Protein AF-A0A966YUR8-F1 (afdb_monomer_lite)

Sequence (70 aa):
MDKAMRTSRIYDDRVEFETFTVAIPISASFTRHLDVQAPTADAALLLATEHALDTGVLMHGEPWIVKGAG

Secondary structure (DSSP, 8-state):
------S-SSS-S----EEEEEEEEEETTEEEEEEEEESSHHHHHHHHHHHHHHTT---SS--EEEEE--

Structure (mmCIF, N/CA/C/O backbone):
data_AF-A0A966YUR8-F1
#
_entry.id   AF-A0A966YUR8-F1
#
loop_
_atom_site.group_PDB
_atom_site.id
_atom_site.type_symbol
_atom_site.label_atom_id
_atom_site.label_alt_id
_atom_site.label_comp_id
_atom_site.label_asym_id
_atom_site.label_entity_id
_atom_site.label_seq_id
_atom_site.pdbx_PDB_ins_code
_atom_site.Cartn_x
_atom_site.Cartn_y
_atom_site.Cartn_z
_atom_site.occupancy
_atom_site.B_iso_or_equiv
_atom_site.auth_seq_id
_atom_site.auth_comp_id
_atom_site.auth_asym_id
_atom_site.auth_atom_id
_atom_site.pdbx_PDB_model_num
ATOM 1 N N . MET A 1 1 ? 21.614 -14.250 -46.041 1.00 41.28 1 MET A N 1
ATOM 2 C CA . MET A 1 1 ? 20.490 -13.407 -46.515 1.00 41.28 1 MET A CA 1
ATOM 3 C C . MET A 1 1 ? 19.301 -13.694 -45.604 1.00 41.28 1 MET A C 1
ATOM 5 O O . MET A 1 1 ? 18.379 -14.390 -45.991 1.00 41.28 1 MET A O 1
ATOM 9 N N . ASP A 1 2 ? 19.393 -13.442 -44.302 1.00 46.00 2 ASP A N 1
ATOM 10 C CA . ASP A 1 2 ? 19.464 -12.134 -43.622 1.00 46.00 2 ASP A CA 1
ATOM 11 C C . ASP A 1 2 ? 18.236 -11.270 -43.873 1.00 46.0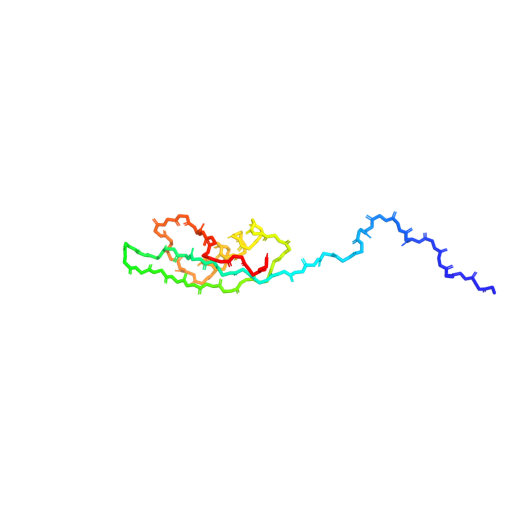0 2 ASP A C 1
ATOM 13 O O . ASP A 1 2 ? 18.187 -10.463 -44.799 1.00 46.00 2 ASP A O 1
ATOM 17 N N . LYS A 1 3 ? 17.256 -11.428 -42.982 1.00 43.62 3 LYS A N 1
ATOM 18 C CA . LYS A 1 3 ? 16.314 -10.365 -42.638 1.00 43.62 3 LYS A CA 1
ATOM 19 C C . LYS A 1 3 ? 16.035 -10.385 -41.132 1.00 43.62 3 LYS A C 1
ATOM 21 O O . LYS A 1 3 ? 14.895 -10.367 -40.686 1.00 43.62 3 LYS A O 1
ATOM 26 N N . ALA A 1 4 ? 17.112 -10.470 -40.354 1.00 53.09 4 ALA A N 1
ATOM 27 C CA . ALA A 1 4 ? 17.135 -10.034 -38.966 1.00 53.09 4 ALA A CA 1
ATOM 28 C C . ALA A 1 4 ? 17.617 -8.574 -38.935 1.00 53.09 4 ALA A C 1
ATOM 30 O O . ALA A 1 4 ? 18.460 -8.189 -39.737 1.00 53.09 4 ALA A O 1
ATOM 31 N N . MET A 1 5 ? 17.089 -7.798 -37.986 1.00 52.06 5 MET A N 1
ATOM 32 C CA . MET A 1 5 ? 17.313 -6.362 -37.756 1.00 52.06 5 MET A CA 1
ATOM 33 C C . MET A 1 5 ? 16.597 -5.413 -38.725 1.00 52.06 5 MET A C 1
ATOM 35 O O . MET A 1 5 ? 17.048 -5.196 -39.844 1.00 52.06 5 MET A O 1
ATOM 39 N N . ARG A 1 6 ? 15.547 -4.736 -38.232 1.00 53.03 6 ARG A N 1
ATOM 40 C CA . ARG A 1 6 ? 15.625 -3.297 -37.892 1.00 53.03 6 ARG A CA 1
ATOM 41 C C . ARG A 1 6 ? 14.337 -2.794 -37.218 1.00 53.03 6 ARG A C 1
ATOM 43 O O . ARG A 1 6 ? 13.627 -1.962 -37.764 1.00 53.03 6 ARG A O 1
ATOM 50 N N . THR A 1 7 ? 14.086 -3.254 -35.997 1.00 47.44 7 THR A N 1
ATOM 51 C CA . THR A 1 7 ? 13.201 -2.554 -35.045 1.00 47.44 7 THR A CA 1
ATOM 52 C C . THR A 1 7 ? 13.815 -2.675 -33.654 1.00 47.44 7 THR A C 1
ATOM 54 O O . THR A 1 7 ? 13.298 -3.310 -32.749 1.00 47.44 7 THR A O 1
ATOM 57 N N . SER A 1 8 ? 15.024 -2.142 -33.525 1.00 50.75 8 SER A N 1
ATOM 58 C CA . SER A 1 8 ? 15.750 -2.004 -32.266 1.00 50.75 8 SER A CA 1
ATOM 59 C C . SER A 1 8 ? 16.225 -0.555 -32.208 1.00 50.75 8 SER A C 1
ATOM 61 O O . SER A 1 8 ? 16.686 -0.050 -33.237 1.00 50.75 8 SER A O 1
ATOM 63 N N . ARG A 1 9 ? 16.101 0.072 -31.028 1.00 50.47 9 ARG A N 1
ATOM 64 C CA . ARG A 1 9 ? 16.353 1.488 -30.659 1.00 50.47 9 ARG A CA 1
ATOM 65 C C . ARG A 1 9 ? 15.114 2.383 -30.509 1.00 50.47 9 ARG A C 1
ATOM 67 O O . ARG A 1 9 ? 15.005 3.369 -31.225 1.00 50.47 9 ARG A O 1
ATOM 74 N N . ILE A 1 10 ? 14.227 2.063 -29.561 1.00 57.66 10 ILE A N 1
ATOM 75 C CA . ILE A 1 10 ? 13.523 3.093 -28.751 1.00 57.66 10 ILE A CA 1
ATOM 76 C C . ILE A 1 10 ? 12.900 2.551 -27.455 1.00 57.66 10 ILE A C 1
ATOM 78 O O . ILE A 1 10 ? 12.518 3.350 -26.610 1.00 57.66 10 ILE A O 1
ATOM 82 N N . TYR A 1 11 ? 12.823 1.234 -27.253 1.00 52.69 11 TYR A N 1
ATOM 83 C CA . TYR A 1 11 ? 12.528 0.695 -25.927 1.00 52.69 11 TYR A CA 1
ATOM 84 C C . TYR A 1 11 ? 13.844 0.549 -25.179 1.00 52.69 11 TYR A C 1
ATOM 86 O O . TYR A 1 11 ? 14.687 -0.262 -25.563 1.00 52.69 11 TYR A O 1
ATOM 94 N N . ASP A 1 12 ? 14.029 1.428 -24.203 1.00 54.41 12 ASP A N 1
ATOM 95 C CA . ASP A 1 12 ? 15.100 1.370 -23.223 1.00 54.41 12 ASP A CA 1
ATOM 96 C C . ASP A 1 12 ? 15.144 -0.043 -22.617 1.00 54.41 12 ASP A C 1
ATOM 98 O O . ASP A 1 12 ? 14.133 -0.599 -22.176 1.00 54.41 12 ASP A O 1
ATOM 102 N N . ASP A 1 13 ? 16.305 -0.673 -22.761 1.00 56.78 13 ASP A N 1
ATOM 103 C CA . ASP A 1 13 ? 16.588 -2.052 -22.392 1.00 56.78 13 ASP A CA 1
ATOM 104 C C . ASP A 1 13 ? 16.662 -2.123 -20.860 1.00 56.78 13 ASP A C 1
ATOM 106 O O . ASP A 1 13 ? 17.636 -1.659 -20.280 1.00 56.78 13 ASP A O 1
ATOM 110 N N . ARG A 1 14 ? 15.646 -2.756 -20.250 1.00 67.06 14 ARG A N 1
ATOM 111 C CA . ARG A 1 14 ? 15.535 -3.169 -18.830 1.00 67.06 14 ARG A CA 1
ATOM 112 C C . ARG A 1 14 ? 15.014 -2.094 -17.877 1.00 67.06 14 ARG A C 1
ATOM 114 O O . ARG A 1 14 ? 15.759 -1.449 -17.155 1.00 67.06 14 ARG A O 1
ATOM 121 N N . VAL A 1 15 ? 13.689 -2.020 -17.771 1.00 70.88 15 VAL A N 1
ATOM 122 C CA . VAL A 1 15 ? 13.055 -1.520 -16.548 1.00 70.88 15 VAL A CA 1
ATOM 123 C C . VAL A 1 15 ? 13.429 -2.487 -15.418 1.00 70.88 15 VAL A C 1
ATOM 125 O O . VAL A 1 15 ? 12.912 -3.605 -15.365 1.00 70.88 15 VAL A O 1
ATOM 128 N N . GLU A 1 16 ? 14.389 -2.102 -14.579 1.00 84.50 16 GLU A N 1
ATOM 129 C CA . GLU A 1 16 ? 14.778 -2.877 -13.401 1.00 84.50 16 GLU A CA 1
ATOM 130 C C . GLU A 1 16 ? 13.695 -2.732 -12.332 1.00 84.50 16 GLU A C 1
ATOM 132 O O . GLU A 1 16 ? 13.223 -1.633 -12.054 1.00 84.50 16 GLU A O 1
ATOM 137 N N . PHE A 1 17 ? 13.248 -3.861 -11.785 1.00 87.00 17 PHE A N 1
ATOM 138 C CA . PHE A 1 17 ? 12.259 -3.883 -10.716 1.00 87.00 17 PHE A CA 1
ATOM 139 C C . PHE A 1 17 ? 12.973 -4.068 -9.388 1.00 87.00 17 PHE A C 1
ATOM 141 O O . PHE A 1 17 ? 13.731 -5.022 -9.205 1.00 87.00 17 PHE A O 1
ATOM 148 N N . GLU A 1 18 ? 12.654 -3.196 -8.446 1.00 90.88 18 GLU A N 1
ATOM 149 C CA . GLU A 1 18 ? 13.097 -3.281 -7.065 1.00 90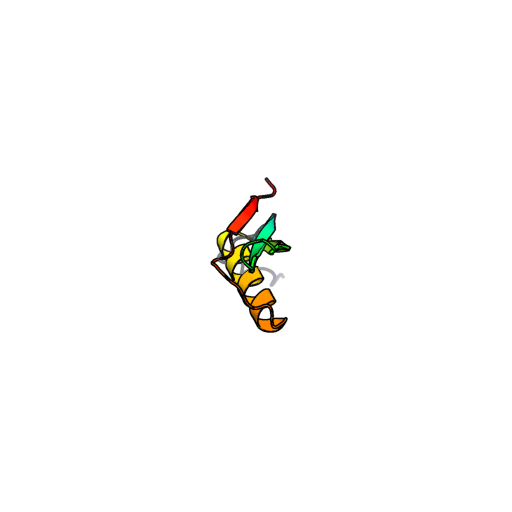.88 18 GLU A CA 1
ATOM 150 C C . GLU A 1 18 ? 11.906 -3.631 -6.176 1.00 90.88 18 GLU A C 1
ATOM 152 O O . GLU A 1 18 ? 10.742 -3.504 -6.563 1.00 90.88 18 GLU A O 1
ATOM 157 N N . THR A 1 19 ? 12.190 -4.150 -4.985 1.00 93.31 19 THR A N 1
ATOM 158 C CA . THR A 1 19 ? 11.140 -4.487 -4.019 1.00 93.31 19 THR A CA 1
ATOM 159 C C . THR A 1 19 ? 11.006 -3.360 -3.010 1.00 93.31 19 THR A C 1
ATOM 161 O O . THR A 1 19 ? 11.964 -2.995 -2.337 1.00 93.31 19 THR A O 1
ATOM 164 N N . PHE A 1 20 ? 9.805 -2.823 -2.871 1.00 94.38 20 PHE A N 1
ATOM 165 C CA . PHE A 1 20 ? 9.498 -1.746 -1.945 1.00 94.38 20 PHE A CA 1
ATOM 166 C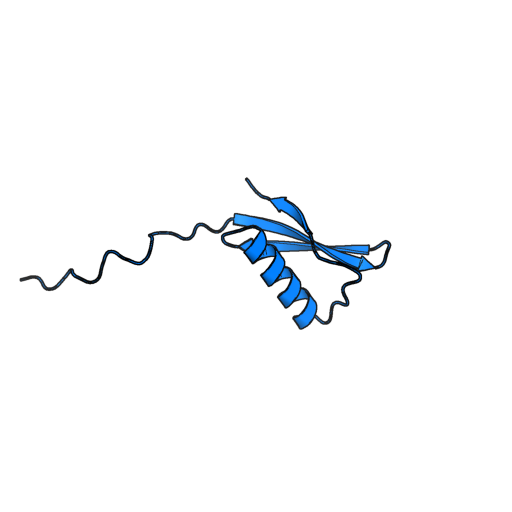 C . PHE A 1 20 ? 8.543 -2.244 -0.874 1.00 94.38 20 PHE A C 1
ATOM 168 O O . PHE A 1 20 ? 7.488 -2.787 -1.195 1.00 94.38 20 PHE A O 1
ATOM 175 N N . THR A 1 21 ? 8.867 -2.003 0.394 1.00 95.69 21 THR A N 1
ATOM 176 C CA . THR A 1 21 ? 7.916 -2.244 1.480 1.00 95.69 21 THR A CA 1
ATOM 177 C C . THR A 1 21 ? 7.073 -0.988 1.687 1.00 95.69 21 THR A C 1
ATOM 179 O O . THR A 1 21 ? 7.561 0.028 2.195 1.00 95.69 21 THR A O 1
ATOM 182 N N . VAL A 1 22 ? 5.799 -1.060 1.308 1.00 95.06 22 VAL A N 1
ATOM 183 C CA . VAL A 1 22 ? 4.809 0.009 1.479 1.00 95.06 22 VAL A CA 1
ATOM 184 C C . VAL A 1 22 ? 4.016 -0.221 2.764 1.00 95.06 22 VAL A C 1
ATOM 186 O O . VAL A 1 22 ? 3.454 -1.295 2.977 1.00 95.06 22 VAL A O 1
ATOM 189 N N . ALA A 1 23 ? 3.944 0.794 3.619 1.00 95.56 23 ALA A N 1
ATOM 190 C CA . ALA A 1 23 ? 3.019 0.861 4.741 1.00 95.56 23 ALA A CA 1
ATOM 191 C C . ALA A 1 23 ? 1.694 1.467 4.287 1.00 95.56 23 ALA A C 1
ATOM 193 O O . ALA A 1 23 ? 1.651 2.568 3.745 1.00 95.56 23 ALA A O 1
ATOM 194 N N . ILE A 1 24 ? 0.611 0.755 4.573 1.00 94.50 24 ILE A N 1
ATOM 195 C CA . ILE A 1 24 ? -0.762 1.163 4.311 1.00 94.50 24 ILE A CA 1
ATOM 196 C C . ILE A 1 24 ? -1.433 1.375 5.677 1.00 94.50 24 ILE A C 1
ATOM 198 O O . ILE A 1 24 ? -1.636 0.397 6.412 1.00 94.50 24 ILE A O 1
ATOM 202 N N . PRO A 1 25 ? -1.740 2.623 6.072 1.00 93.25 25 PRO A N 1
ATOM 203 C CA . PRO A 1 25 ? -2.420 2.904 7.332 1.00 93.25 25 PRO A CA 1
ATOM 204 C C . PRO A 1 25 ? -3.886 2.478 7.235 1.00 93.25 25 PRO A C 1
ATOM 206 O O . PRO A 1 25 ? -4.656 3.041 6.462 1.00 93.25 25 PRO A O 1
ATOM 209 N N . ILE A 1 26 ? -4.291 1.492 8.030 1.00 91.19 26 ILE A N 1
ATOM 210 C CA . ILE A 1 26 ? -5.672 0.976 8.021 1.00 91.19 26 ILE A CA 1
ATOM 211 C C . ILE A 1 26 ? -6.494 1.642 9.126 1.00 91.19 26 ILE A C 1
ATOM 213 O O . ILE A 1 26 ? -7.690 1.877 8.987 1.00 91.19 26 ILE A O 1
ATOM 217 N N . SER A 1 27 ? -5.849 1.962 10.247 1.00 89.19 27 SER A N 1
ATOM 218 C CA . SER A 1 27 ? -6.438 2.704 11.360 1.00 89.19 27 SER A CA 1
ATOM 219 C C . SER A 1 27 ? -5.355 3.461 12.129 1.00 89.19 27 SER A C 1
ATOM 221 O O . SER A 1 27 ? -4.166 3.303 11.860 1.00 89.19 27 SER A O 1
ATOM 223 N N . ALA A 1 28 ? -5.754 4.244 13.135 1.00 85.38 28 ALA A N 1
ATOM 224 C CA . ALA A 1 28 ? -4.840 5.028 13.969 1.00 85.38 28 ALA A CA 1
ATOM 225 C C . ALA A 1 28 ? -3.742 4.209 14.687 1.00 85.38 28 ALA A C 1
ATOM 227 O O . ALA A 1 28 ? -2.768 4.785 15.164 1.00 85.38 28 ALA A O 1
ATOM 228 N N . SER A 1 29 ? -3.886 2.885 14.801 1.00 89.31 29 SER A N 1
ATOM 229 C CA . SER A 1 29 ? -2.907 2.020 15.482 1.00 89.31 29 SER A CA 1
ATOM 230 C C . SER A 1 29 ? -2.526 0.775 14.686 1.00 89.31 29 SER A C 1
ATOM 232 O O . SER A 1 29 ? -1.772 -0.055 15.190 1.00 89.31 29 SER A O 1
ATOM 234 N N . PHE A 1 30 ? -3.044 0.618 13.466 1.00 90.75 30 PHE A N 1
ATOM 235 C CA . PHE A 1 30 ? -2.781 -0.560 12.649 1.00 90.75 30 PHE A CA 1
ATOM 236 C C . PHE A 1 30 ? -2.340 -0.174 11.240 1.00 90.75 30 PHE A C 1
ATOM 238 O O . PHE A 1 30 ? -3.069 0.483 10.494 1.00 90.75 30 PHE A O 1
ATOM 245 N N . THR A 1 31 ? -1.157 -0.663 10.878 1.00 93.44 31 THR A N 1
ATOM 246 C CA . THR A 1 31 ? -0.540 -0.475 9.566 1.00 93.44 31 THR A CA 1
ATOM 247 C C . THR A 1 31 ? -0.274 -1.836 8.949 1.00 93.44 31 THR A C 1
ATOM 249 O O . THR A 1 31 ? 0.399 -2.682 9.546 1.00 93.44 31 THR A O 1
ATOM 252 N N . ARG A 1 32 ? -0.781 -2.044 7.735 1.00 92.12 32 ARG A N 1
ATOM 253 C CA . ARG A 1 32 ? -0.453 -3.219 6.928 1.00 92.12 32 ARG A CA 1
ATOM 254 C C . ARG A 1 32 ? 0.788 -2.909 6.103 1.00 92.12 32 ARG A C 1
ATOM 256 O O . ARG A 1 32 ? 0.891 -1.830 5.538 1.00 92.12 32 ARG A O 1
ATOM 263 N N . HIS A 1 33 ? 1.704 -3.861 6.020 1.00 93.81 33 HIS A N 1
ATOM 264 C CA . HIS A 1 33 ? 2.879 -3.753 5.164 1.00 93.81 33 HIS A CA 1
ATOM 265 C C . HIS A 1 33 ? 2.675 -4.639 3.938 1.00 93.81 33 HIS A C 1
ATOM 267 O O . HIS A 1 33 ? 2.173 -5.760 4.068 1.00 93.81 33 HIS A O 1
ATOM 273 N N . LEU A 1 34 ? 3.023 -4.123 2.765 1.00 92.62 34 LEU A N 1
ATOM 274 C CA . LEU A 1 34 ? 2.958 -4.834 1.499 1.00 92.62 34 LEU A CA 1
ATOM 275 C C . LEU A 1 34 ? 4.292 -4.679 0.779 1.00 92.62 34 LEU A C 1
ATOM 277 O O . LEU A 1 34 ? 4.740 -3.558 0.549 1.00 92.62 34 LEU A O 1
ATOM 281 N N . ASP A 1 35 ? 4.898 -5.800 0.410 1.00 94.06 35 ASP A N 1
ATOM 282 C CA . ASP A 1 35 ? 6.060 -5.797 -0.467 1.00 94.06 35 ASP A CA 1
ATOM 283 C C . ASP A 1 35 ? 5.589 -5.756 -1.921 1.00 94.06 35 ASP A C 1
ATOM 285 O O . ASP A 1 35 ? 4.824 -6.614 -2.369 1.00 94.06 35 ASP A O 1
ATOM 289 N N . VAL A 1 36 ? 6.029 -4.734 -2.649 1.00 92.81 36 VAL A N 1
ATOM 290 C CA . VAL A 1 36 ? 5.631 -4.465 -4.029 1.00 92.81 36 VAL A CA 1
ATOM 291 C C . VAL A 1 36 ? 6.868 -4.448 -4.907 1.00 92.81 36 VAL A C 1
ATOM 293 O O . VAL A 1 36 ? 7.802 -3.690 -4.656 1.00 92.81 36 VAL A O 1
ATOM 296 N N . GLN A 1 37 ? 6.870 -5.267 -5.956 1.00 93.06 37 GLN A N 1
ATOM 297 C CA . GLN A 1 37 ? 7.875 -5.163 -7.007 1.00 93.06 37 GLN A CA 1
ATOM 298 C C . GLN A 1 37 ? 7.466 -4.064 -7.979 1.00 93.06 37 GLN A C 1
ATOM 300 O O . GLN A 1 37 ? 6.421 -4.160 -8.623 1.00 93.06 37 GLN A O 1
ATOM 305 N N . ALA A 1 38 ? 8.282 -3.024 -8.087 1.00 92.44 38 ALA A N 1
ATOM 306 C CA . ALA A 1 38 ? 7.997 -1.882 -8.937 1.00 92.44 38 ALA A CA 1
ATOM 307 C C . ALA A 1 38 ? 9.292 -1.300 -9.507 1.00 92.44 38 ALA A C 1
ATOM 309 O O . ALA A 1 38 ? 10.359 -1.490 -8.928 1.00 92.44 38 ALA A O 1
ATOM 310 N N . PRO A 1 39 ? 9.2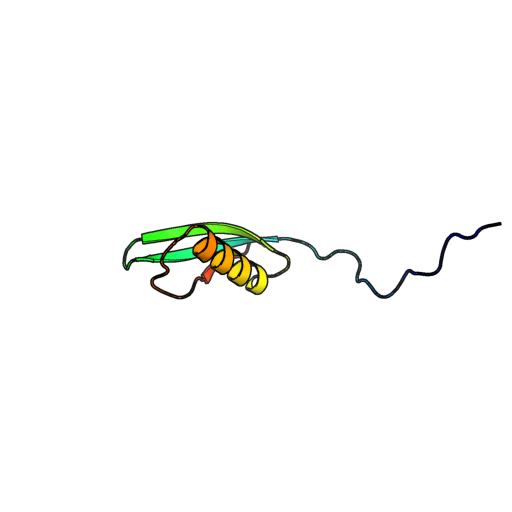16 -0.571 -10.627 1.00 90.38 39 PRO A N 1
ATOM 311 C CA . PRO A 1 39 ? 10.387 0.091 -11.186 1.00 90.38 39 PRO A CA 1
ATOM 312 C C . PRO A 1 39 ? 10.788 1.367 -10.444 1.00 90.38 39 PRO A C 1
ATOM 314 O O . PRO A 1 39 ? 11.879 1.884 -10.643 1.00 90.38 39 PRO A O 1
ATOM 317 N N . THR A 1 40 ? 9.886 1.919 -9.631 1.00 91.62 40 THR A N 1
ATOM 318 C CA . THR A 1 40 ? 10.117 3.116 -8.822 1.00 91.62 40 THR A CA 1
ATOM 319 C C . THR A 1 40 ? 9.291 3.049 -7.541 1.00 91.62 40 THR A C 1
ATOM 321 O O . THR A 1 40 ? 8.283 2.338 -7.469 1.00 91.62 40 THR A O 1
ATOM 324 N N . ALA A 1 41 ? 9.672 3.852 -6.547 1.00 92.06 41 ALA A N 1
ATOM 325 C CA . ALA A 1 41 ? 8.910 4.012 -5.312 1.00 92.06 41 ALA A CA 1
ATOM 326 C C . ALA A 1 41 ? 7.485 4.546 -5.560 1.00 92.06 41 ALA A C 1
ATOM 328 O O . ALA A 1 41 ? 6.535 4.034 -4.974 1.00 92.06 41 ALA A O 1
ATOM 329 N N . ASP A 1 42 ? 7.308 5.523 -6.458 1.00 93.62 42 ASP A N 1
ATOM 330 C CA . ASP A 1 42 ? 5.980 6.043 -6.823 1.00 93.62 42 ASP A CA 1
ATOM 331 C C . ASP A 1 42 ? 5.090 4.969 -7.456 1.00 93.62 42 ASP A C 1
ATOM 333 O O . ASP A 1 42 ? 3.912 4.849 -7.116 1.00 93.62 42 ASP A O 1
ATOM 337 N N . ALA A 1 43 ? 5.654 4.138 -8.338 1.00 93.88 43 ALA A N 1
ATOM 338 C CA . ALA A 1 43 ? 4.926 3.013 -8.910 1.00 93.88 43 ALA A CA 1
ATOM 339 C C . ALA A 1 43 ? 4.547 1.987 -7.828 1.00 93.88 43 ALA A C 1
ATOM 341 O O . ALA A 1 43 ? 3.436 1.461 -7.853 1.00 93.88 43 ALA A O 1
ATOM 342 N N . ALA A 1 44 ? 5.419 1.744 -6.842 1.00 94.38 44 ALA A N 1
ATOM 343 C CA . ALA A 1 44 ? 5.095 0.881 -5.709 1.00 94.38 44 ALA A CA 1
ATOM 344 C C . ALA A 1 44 ? 3.944 1.434 -4.857 1.00 94.38 44 ALA A C 1
ATOM 346 O O . ALA A 1 44 ? 3.062 0.671 -4.462 1.00 94.38 44 ALA A O 1
ATOM 347 N N . LEU A 1 45 ? 3.925 2.746 -4.595 1.00 94.75 45 LEU A N 1
ATOM 348 C CA . LEU A 1 45 ? 2.834 3.403 -3.868 1.00 94.75 45 LEU A CA 1
ATOM 349 C C . LEU A 1 45 ? 1.507 3.286 -4.618 1.00 94.75 45 LEU A C 1
ATOM 351 O O . LEU A 1 45 ? 0.493 2.944 -4.006 1.00 94.75 45 LEU A O 1
ATOM 355 N N . LEU A 1 46 ? 1.513 3.518 -5.934 1.00 94.81 46 LEU A N 1
ATOM 356 C CA . LEU A 1 46 ? 0.318 3.383 -6.763 1.00 94.81 46 LEU A CA 1
ATOM 357 C C . LEU A 1 46 ? -0.221 1.947 -6.711 1.00 94.81 46 LEU A C 1
ATOM 359 O O . LEU A 1 46 ? -1.373 1.742 -6.336 1.00 94.81 46 LEU A O 1
ATOM 363 N N . LEU A 1 47 ? 0.638 0.958 -6.966 1.00 94.69 47 LEU A N 1
ATOM 364 C CA . LEU A 1 47 ? 0.270 -0.460 -6.947 1.00 94.69 47 LEU A CA 1
ATOM 365 C C . LEU A 1 47 ? -0.222 -0.922 -5.566 1.00 94.69 47 LEU A C 1
ATOM 367 O O . LEU A 1 47 ? -1.178 -1.692 -5.472 1.00 94.69 47 LEU A O 1
ATOM 371 N N . ALA A 1 48 ? 0.393 -0.447 -4.478 1.00 94.06 48 ALA A N 1
ATOM 372 C CA . ALA A 1 48 ? -0.065 -0.747 -3.121 1.00 94.06 48 ALA A CA 1
ATOM 373 C C . ALA A 1 48 ? -1.438 -0.133 -2.820 1.00 94.06 48 ALA A C 1
ATOM 375 O O . ALA A 1 48 ? -2.267 -0.774 -2.169 1.00 94.06 48 ALA A O 1
ATOM 376 N N . THR A 1 49 ? -1.687 1.083 -3.310 1.00 91.81 49 THR A N 1
ATOM 377 C CA . THR A 1 49 ? -2.983 1.764 -3.192 1.00 91.81 49 THR A CA 1
ATOM 378 C C . THR A 1 49 ? -4.058 0.994 -3.955 1.00 91.81 49 THR A C 1
ATOM 380 O O . THR A 1 49 ? -5.115 0.698 -3.402 1.00 91.81 49 THR A O 1
ATOM 383 N N . GLU A 1 50 ? -3.777 0.602 -5.198 1.00 93.62 50 GLU A N 1
ATOM 384 C CA . GLU A 1 50 ? -4.685 -0.200 -6.021 1.00 93.62 50 GLU A CA 1
ATOM 385 C C . GLU A 1 50 ? -4.985 -1.556 -5.372 1.00 93.62 50 GLU A C 1
ATOM 387 O O . GLU A 1 50 ? -6.148 -1.941 -5.259 1.00 93.62 50 GLU A O 1
ATOM 392 N N . HIS A 1 51 ? -3.962 -2.245 -4.857 1.00 92.00 51 HIS A N 1
ATOM 393 C CA . HIS A 1 51 ? -4.144 -3.504 -4.134 1.00 92.00 51 HIS A CA 1
ATOM 394 C C . HIS A 1 51 ? -4.997 -3.339 -2.867 1.00 92.00 51 HIS A C 1
ATOM 396 O O . HIS A 1 51 ? -5.825 -4.199 -2.557 1.00 92.00 51 HIS A O 1
ATOM 402 N N . ALA A 1 52 ? -4.819 -2.249 -2.114 1.00 90.31 52 ALA A N 1
ATOM 403 C CA . ALA A 1 52 ? -5.650 -1.964 -0.948 1.00 90.31 52 ALA A CA 1
ATOM 404 C C . ALA A 1 52 ? -7.122 -1.781 -1.341 1.00 90.31 52 ALA A C 1
ATOM 406 O O . ALA A 1 52 ? -7.999 -2.367 -0.709 1.00 90.31 52 ALA A O 1
ATOM 407 N N . LEU A 1 53 ? -7.390 -1.033 -2.412 1.00 89.56 53 LEU A N 1
ATOM 408 C CA . LEU A 1 53 ? -8.748 -0.825 -2.912 1.00 89.56 53 LEU A CA 1
ATOM 409 C C . LEU A 1 53 ? -9.390 -2.134 -3.394 1.00 89.56 53 LEU A C 1
ATOM 411 O O . LEU A 1 53 ? -10.522 -2.426 -3.013 1.00 89.56 53 LEU A O 1
ATOM 415 N N . ASP A 1 54 ? -8.659 -2.942 -4.165 1.00 92.69 54 ASP A N 1
ATOM 416 C CA . ASP A 1 54 ? -9.128 -4.236 -4.683 1.00 92.69 54 ASP A CA 1
ATOM 417 C C . ASP A 1 54 ? -9.471 -5.224 -3.556 1.00 92.69 54 ASP A C 1
ATOM 419 O O . ASP A 1 54 ? -10.508 -5.886 -3.574 1.00 92.69 54 ASP A O 1
ATOM 423 N N . THR A 1 55 ? -8.647 -5.257 -2.507 1.00 88.44 55 THR A N 1
ATOM 424 C CA . THR A 1 55 ? -8.852 -6.143 -1.350 1.00 88.44 55 THR A CA 1
ATOM 425 C C . THR A 1 55 ? -9.872 -5.617 -0.335 1.00 88.44 55 THR A C 1
ATOM 427 O O . THR A 1 55 ? -10.104 -6.260 0.692 1.00 88.44 55 THR A O 1
ATOM 430 N N . GLY A 1 56 ? -10.500 -4.465 -0.601 1.00 87.12 56 GLY A N 1
ATOM 431 C CA . GLY A 1 56 ? -11.487 -3.846 0.288 1.00 87.12 56 GLY A CA 1
ATOM 432 C C . GLY A 1 56 ? -10.881 -3.257 1.565 1.00 87.12 56 GLY A C 1
ATOM 433 O O . GLY A 1 56 ? -11.570 -3.094 2.574 1.00 87.12 56 GLY A O 1
ATOM 434 N N . VAL A 1 57 ? -9.585 -2.957 1.550 1.00 86.81 57 VAL A N 1
ATOM 435 C CA . VAL A 1 57 ? -8.876 -2.361 2.675 1.00 86.81 57 VAL A CA 1
ATOM 436 C C . VAL A 1 57 ? -9.191 -0.867 2.740 1.00 86.81 57 VAL A C 1
ATOM 438 O O . VAL A 1 57 ? -8.800 -0.086 1.874 1.00 86.81 57 VAL A O 1
ATOM 441 N N . LEU A 1 58 ? -9.886 -0.456 3.803 1.00 83.81 58 LEU A N 1
ATOM 442 C CA . LEU A 1 58 ? -10.154 0.952 4.089 1.00 83.81 58 LEU A CA 1
ATOM 443 C C . LEU A 1 58 ? -8.884 1.628 4.611 1.00 83.81 58 LEU A C 1
ATOM 445 O O . LEU A 1 58 ? -8.406 1.314 5.701 1.00 83.81 58 LEU A O 1
ATOM 449 N N . MET A 1 59 ? -8.342 2.556 3.828 1.00 87.94 59 MET A N 1
ATOM 450 C CA . MET A 1 59 ? -7.170 3.339 4.209 1.00 87.94 59 MET A CA 1
ATOM 451 C C . MET A 1 59 ? -7.586 4.527 5.085 1.00 87.94 59 MET A C 1
ATOM 453 O O . MET A 1 59 ? -8.498 5.277 4.743 1.00 87.94 59 MET A O 1
ATOM 457 N N . HIS A 1 60 ? -6.902 4.707 6.213 1.00 89.12 60 HIS A N 1
ATOM 458 C CA . HIS A 1 60 ? -7.084 5.836 7.132 1.00 89.12 60 HIS A CA 1
ATOM 459 C C . HIS A 1 60 ? -6.187 7.038 6.773 1.00 89.12 60 HIS A C 1
ATOM 461 O O . HIS A 1 60 ? -6.331 8.125 7.328 1.00 89.12 60 HIS A O 1
ATOM 467 N N . GLY A 1 61 ? -5.240 6.853 5.858 1.00 88.62 61 GLY A N 1
ATOM 468 C CA . GLY A 1 61 ? -4.315 7.886 5.409 1.00 88.62 61 GLY A CA 1
ATOM 469 C C . GLY A 1 61 ? -3.604 7.472 4.128 1.00 88.62 61 GLY A C 1
ATOM 470 O O . GLY A 1 61 ? -3.899 6.421 3.560 1.00 88.62 61 GLY A O 1
ATOM 471 N N . GLU A 1 62 ? -2.665 8.302 3.686 1.00 89.88 62 GLU A N 1
ATOM 472 C CA . GLU A 1 62 ? -1.871 8.011 2.494 1.00 89.88 62 GLU A CA 1
ATOM 473 C C . GLU A 1 62 ? -0.851 6.902 2.784 1.00 89.88 62 GLU A C 1
ATOM 475 O O . GLU A 1 62 ? -0.277 6.893 3.873 1.00 89.88 62 GLU A O 1
ATOM 480 N N . PRO A 1 63 ? -0.626 5.951 1.863 1.00 91.81 63 PRO A N 1
ATOM 481 C CA . PRO A 1 63 ? 0.434 4.963 2.006 1.00 91.81 63 PRO A CA 1
ATOM 482 C C . PRO A 1 63 ? 1.821 5.598 1.840 1.00 91.81 63 PRO A C 1
ATOM 484 O O . PRO A 1 63 ? 1.992 6.576 1.113 1.00 91.81 63 PRO A O 1
ATOM 487 N N . TRP A 1 64 ? 2.834 5.023 2.491 1.00 94.31 64 TRP A N 1
ATOM 488 C CA . TRP A 1 64 ? 4.221 5.500 2.406 1.00 94.31 64 TRP A CA 1
ATOM 489 C C . TRP A 1 64 ? 5.228 4.352 2.368 1.00 94.31 64 TRP A C 1
ATOM 491 O O . TRP A 1 64 ? 4.980 3.256 2.867 1.00 94.31 64 TRP A O 1
ATOM 501 N N . ILE A 1 65 ? 6.405 4.607 1.800 1.00 94.31 65 ILE A N 1
ATOM 502 C CA . ILE A 1 65 ? 7.496 3.630 1.761 1.00 94.31 65 ILE A CA 1
ATOM 503 C C . ILE A 1 65 ? 8.151 3.558 3.141 1.00 94.31 65 ILE A C 1
ATOM 505 O O . ILE A 1 65 ? 8.623 4.563 3.669 1.00 94.31 65 ILE A O 1
ATOM 509 N 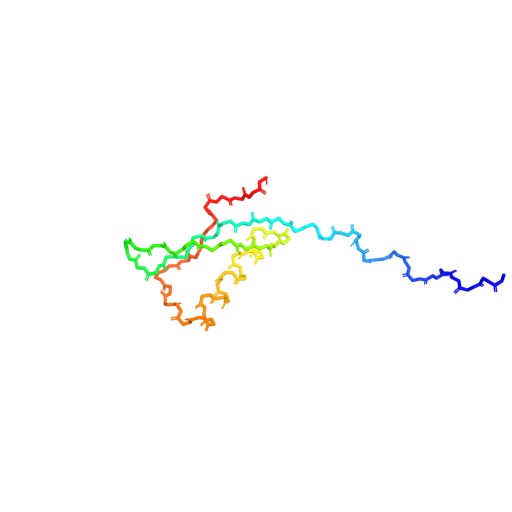N . VAL A 1 66 ? 8.196 2.362 3.726 1.00 89.38 66 VAL A N 1
ATOM 510 C CA . VAL A 1 66 ? 8.896 2.110 4.999 1.00 89.38 66 VAL A CA 1
ATOM 511 C C .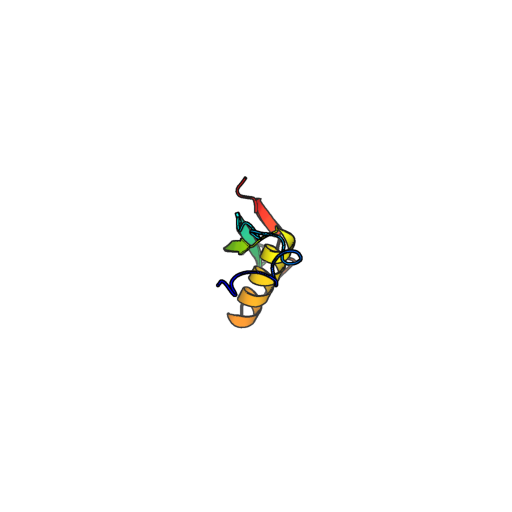 VAL A 1 66 ? 10.379 1.876 4.752 1.00 89.38 66 VAL A C 1
ATOM 513 O O . VAL A 1 66 ? 11.222 2.292 5.545 1.00 89.38 66 VAL A O 1
ATOM 516 N N . LYS A 1 67 ? 10.697 1.204 3.644 1.00 81.50 67 LYS A N 1
ATOM 517 C CA . LYS A 1 67 ? 12.062 0.934 3.208 1.00 81.50 67 LYS A CA 1
ATOM 518 C C . LYS A 1 67 ? 12.062 0.659 1.704 1.00 81.50 67 LYS A C 1
ATOM 520 O O . LYS A 1 67 ? 11.432 -0.300 1.262 1.00 81.50 67 LYS A O 1
ATOM 525 N N . GLY A 1 68 ? 12.748 1.497 0.929 1.00 69.06 68 GLY A N 1
ATOM 526 C CA . GLY A 1 68 ? 13.165 1.105 -0.418 1.00 69.06 68 GLY A CA 1
ATOM 527 C C . GLY A 1 68 ? 14.245 0.037 -0.282 1.00 69.06 68 GLY A C 1
ATOM 528 O O . GLY A 1 68 ? 15.140 0.186 0.558 1.00 69.06 68 GLY A O 1
ATOM 529 N N . ALA A 1 69 ? 14.130 -1.082 -0.995 1.00 64.19 69 ALA A N 1
ATOM 530 C CA . ALA A 1 69 ? 15.245 -2.011 -1.063 1.00 64.19 69 ALA A CA 1
ATOM 531 C C . ALA A 1 69 ? 16.284 -1.448 -2.034 1.00 64.19 69 ALA A C 1
ATOM 533 O O . ALA A 1 69 ? 16.065 -1.540 -3.231 1.00 64.19 69 ALA A O 1
ATOM 534 N N . GLY A 1 70 ? 17.398 -0.943 -1.492 1.00 53.47 70 GLY A N 1
ATOM 535 C CA . GLY A 1 70 ? 18.564 -0.518 -2.278 1.00 53.47 70 GLY A CA 1
ATOM 536 C C . GLY A 1 70 ? 18.551 0.955 -2.612 1.00 53.47 70 GLY A C 1
ATOM 537 O O . GLY A 1 70 ? 17.600 1.384 -3.282 1.00 53.47 70 GLY A O 1
#

Foldseek 3Di:
DDDPDDDDPDPDPDLDWFWFWKWFALDPPDTDTDIDTDSDQVRRQVVVVVVCVVVVRHGPDRMDTPDTDD

pLDDT: mean 81.94, std 16.81, range [41.28, 95.69]

Radius of gyration: 17.84 Å; chains: 1; bounding box: 32×21×62 Å